Protein AF-A0A1I6SJL8-F1 (afdb_monomer_lite)

Structure (mmCIF, N/CA/C/O backbone):
data_AF-A0A1I6SJL8-F1
#
_entry.id   AF-A0A1I6SJL8-F1
#
loop_
_atom_site.group_PDB
_atom_site.id
_atom_site.type_symbol
_atom_site.label_atom_id
_atom_site.label_alt_id
_atom_site.label_comp_id
_atom_site.label_asym_id
_atom_site.label_entity_id
_atom_site.label_seq_id
_atom_site.pdbx_PDB_ins_code
_atom_site.Cartn_x
_atom_site.Cartn_y
_atom_site.Cartn_z
_atom_site.occupancy
_atom_site.B_iso_or_equiv
_atom_site.auth_seq_id
_atom_site.auth_comp_id
_atom_site.auth_asym_id
_atom_site.auth_atom_id
_atom_site.pdbx_PDB_model_num
ATOM 1 N N . MET A 1 1 ? -5.539 26.774 -15.347 1.00 47.97 1 MET A N 1
ATOM 2 C CA . MET A 1 1 ? -6.415 25.644 -15.750 1.00 47.97 1 MET A CA 1
ATOM 3 C C . MET A 1 1 ? -5.767 24.245 -15.686 1.00 47.97 1 MET A C 1
ATOM 5 O O . MET A 1 1 ? -6.489 23.272 -15.828 1.00 47.97 1 MET A O 1
ATOM 9 N N . ALA A 1 2 ? -4.463 24.081 -15.400 1.00 52.22 2 ALA A N 1
ATOM 10 C CA . ALA A 1 2 ? -3.807 22.756 -15.365 1.00 52.22 2 ALA A CA 1
ATOM 11 C C . ALA A 1 2 ? -3.914 21.979 -14.023 1.00 52.22 2 ALA A C 1
ATOM 13 O O . ALA A 1 2 ? -3.598 20.790 -13.953 1.00 52.22 2 ALA A O 1
ATOM 14 N N . THR A 1 3 ? -4.356 22.624 -12.940 1.00 53.84 3 THR A N 1
ATOM 15 C CA . THR A 1 3 ? -4.407 22.050 -11.578 1.00 53.84 3 THR A CA 1
ATOM 16 C C . THR A 1 3 ? -5.602 21.120 -11.336 1.00 53.84 3 THR A C 1
ATOM 18 O O . THR A 1 3 ? -5.505 20.164 -10.561 1.00 53.84 3 THR A O 1
ATOM 21 N N . THR A 1 4 ? -6.720 21.335 -12.028 1.00 57.97 4 THR A N 1
ATOM 22 C CA . THR A 1 4 ? -7.939 20.511 -11.922 1.00 57.97 4 THR A CA 1
ATOM 23 C C . THR A 1 4 ? -7.806 19.160 -12.634 1.00 57.97 4 THR A C 1
ATOM 25 O O . THR A 1 4 ? -8.297 18.146 -12.142 1.00 57.97 4 THR A O 1
ATOM 28 N N . ALA A 1 5 ? -7.063 19.097 -13.742 1.00 60.38 5 ALA A N 1
ATOM 29 C CA . ALA A 1 5 ? -6.821 17.843 -14.460 1.00 60.38 5 ALA A CA 1
ATOM 30 C C . ALA A 1 5 ? -5.942 16.866 -13.650 1.00 60.38 5 ALA A C 1
ATOM 32 O O . ALA A 1 5 ? -6.284 15.691 -13.495 1.00 60.38 5 ALA A O 1
ATOM 33 N N . ARG A 1 6 ? -4.847 17.357 -13.042 1.00 59.97 6 ARG A N 1
ATOM 34 C CA . ARG A 1 6 ? -3.940 16.535 -12.210 1.00 59.97 6 ARG A CA 1
ATOM 35 C C . ARG A 1 6 ? -4.619 15.982 -10.956 1.00 59.97 6 ARG A C 1
ATOM 37 O O . ARG A 1 6 ? -4.366 14.844 -10.559 1.00 59.97 6 ARG A O 1
ATOM 44 N N . THR A 1 7 ? -5.516 16.757 -10.349 1.00 71.38 7 THR A N 1
ATOM 45 C CA . THR A 1 7 ? -6.278 16.315 -9.172 1.00 71.38 7 THR A CA 1
ATOM 46 C C . THR A 1 7 ? -7.288 15.216 -9.512 1.00 71.38 7 THR A C 1
ATOM 48 O O . THR A 1 7 ? -7.499 14.318 -8.692 1.00 71.38 7 THR A O 1
ATOM 51 N N . GLY A 1 8 ? -7.851 15.220 -10.725 1.00 80.88 8 GLY A N 1
ATOM 52 C CA . GLY A 1 8 ? -8.711 14.144 -11.225 1.00 80.88 8 GLY A CA 1
ATOM 53 C C . GLY A 1 8 ? -7.974 12.811 -11.379 1.00 80.88 8 GLY A C 1
ATOM 54 O O . GLY A 1 8 ? -8.445 11.787 -10.877 1.00 80.88 8 GLY A O 1
ATOM 55 N N . VAL A 1 9 ? -6.788 12.831 -11.999 1.00 80.94 9 VAL A N 1
ATOM 56 C CA . VAL A 1 9 ? -5.962 11.626 -12.205 1.00 80.94 9 VAL A CA 1
ATOM 57 C C . VAL A 1 9 ? -5.542 11.016 -10.869 1.00 80.94 9 VAL A C 1
ATOM 59 O O . VAL A 1 9 ? -5.786 9.833 -10.636 1.00 80.94 9 VAL A O 1
ATOM 62 N N . TYR A 1 10 ? -5.014 11.828 -9.946 1.00 83.00 10 TYR A N 1
ATOM 63 C CA . TYR A 1 10 ? -4.637 11.357 -8.610 1.00 83.00 10 TYR A CA 1
ATOM 64 C C . TYR A 1 10 ? -5.811 10.701 -7.870 1.00 83.00 10 TYR A C 1
ATOM 66 O O . TYR A 1 10 ? -5.666 9.617 -7.304 1.00 83.00 10 TYR A O 1
ATOM 74 N N . ARG A 1 11 ? -6.999 11.323 -7.890 1.00 87.19 11 ARG A N 1
ATOM 75 C CA . ARG A 1 11 ? -8.189 10.766 -7.227 1.00 87.19 11 ARG A CA 1
ATOM 76 C C . ARG A 1 11 ? -8.623 9.438 -7.843 1.00 87.19 11 ARG A C 1
ATOM 78 O O . ARG A 1 11 ? -9.050 8.558 -7.098 1.00 87.19 11 ARG A O 1
ATOM 85 N N . ARG A 1 12 ? -8.516 9.286 -9.165 1.00 87.31 12 ARG A N 1
ATOM 86 C CA . ARG A 1 12 ? -8.871 8.048 -9.870 1.00 87.31 12 ARG A CA 1
ATOM 87 C C . ARG A 1 12 ? -7.902 6.918 -9.527 1.00 87.31 12 ARG A C 1
ATOM 89 O O . ARG A 1 12 ? -8.360 5.864 -9.099 1.00 87.31 12 ARG A O 1
ATOM 96 N N . VAL A 1 13 ? -6.594 7.175 -9.610 1.00 83.88 13 VAL A N 1
ATOM 97 C CA . VAL A 1 13 ? -5.550 6.208 -9.223 1.00 83.88 13 VAL A CA 1
ATOM 98 C C . VAL A 1 13 ? -5.719 5.799 -7.764 1.00 83.88 13 VAL A C 1
ATOM 100 O O . VAL A 1 13 ? -5.752 4.615 -7.452 1.00 83.88 13 VAL A O 1
ATOM 103 N N . ARG A 1 14 ? -5.929 6.772 -6.871 1.00 85.06 14 ARG A N 1
ATOM 104 C CA . ARG A 1 14 ? -6.182 6.505 -5.455 1.00 85.06 14 ARG A CA 1
ATOM 105 C C . ARG A 1 14 ? -7.387 5.585 -5.243 1.00 85.06 14 ARG A C 1
ATOM 107 O O . ARG A 1 14 ? -7.268 4.623 -4.496 1.00 85.06 14 ARG A O 1
ATOM 114 N N . ARG A 1 15 ? -8.535 5.883 -5.865 1.00 86.81 15 ARG A N 1
ATOM 115 C CA . ARG A 1 15 ? -9.753 5.064 -5.723 1.00 86.81 15 ARG A CA 1
ATOM 116 C C . ARG A 1 15 ? -9.544 3.644 -6.235 1.00 86.81 15 ARG A C 1
ATOM 118 O O . ARG A 1 15 ? -10.026 2.713 -5.604 1.00 86.81 15 ARG A O 1
ATOM 125 N N . TRP A 1 16 ? -8.827 3.495 -7.344 1.00 87.12 16 TRP A N 1
ATOM 126 C CA . TRP A 1 16 ? -8.505 2.189 -7.903 1.00 87.12 16 TRP A CA 1
ATOM 127 C C . TRP A 1 16 ? -7.610 1.372 -6.960 1.00 87.12 16 TRP A C 1
ATOM 129 O O . TRP A 1 16 ? -7.975 0.253 -6.625 1.00 87.12 16 TRP A O 1
ATOM 139 N N . VAL A 1 17 ? -6.520 1.958 -6.444 1.00 83.88 17 VAL A N 1
ATOM 140 C CA . VAL A 1 17 ? -5.625 1.293 -5.474 1.00 83.88 17 VAL A CA 1
ATOM 141 C C . VAL A 1 17 ? -6.376 0.907 -4.199 1.00 83.88 17 VAL A C 1
ATOM 143 O O . VAL A 1 17 ? -6.221 -0.203 -3.705 1.00 83.88 17 VAL A O 1
ATOM 146 N N . ASP A 1 18 ? -7.216 1.801 -3.674 1.00 83.81 18 ASP A N 1
ATOM 147 C CA . ASP A 1 18 ? -8.018 1.512 -2.481 1.00 83.81 18 ASP A CA 1
ATOM 148 C C . ASP A 1 18 ? -9.003 0.359 -2.713 1.00 83.81 18 ASP A C 1
ATOM 150 O O . ASP A 1 18 ? -9.194 -0.473 -1.830 1.00 83.81 18 ASP A O 1
ATOM 154 N N . HIS A 1 19 ? -9.633 0.312 -3.890 1.00 84.38 19 HIS A N 1
ATOM 155 C CA . HIS A 1 19 ? -10.558 -0.755 -4.255 1.00 84.38 19 HIS A CA 1
ATOM 156 C C . HIS A 1 19 ? -9.834 -2.097 -4.418 1.00 84.38 19 HIS A C 1
ATOM 158 O O . HIS A 1 19 ? -10.285 -3.096 -3.858 1.00 84.38 19 HIS A O 1
ATOM 164 N N . ASP A 1 20 ? -8.697 -2.096 -5.117 1.00 84.75 20 ASP A N 1
ATOM 165 C CA . ASP A 1 20 ? -7.842 -3.265 -5.335 1.00 84.75 20 ASP A CA 1
ATOM 166 C C . ASP A 1 20 ? -7.360 -3.863 -4.005 1.00 84.75 20 ASP A C 1
ATOM 168 O O . ASP A 1 20 ? -7.597 -5.039 -3.741 1.00 84.75 20 ASP A O 1
ATOM 172 N N . LEU A 1 21 ? -6.812 -3.024 -3.117 1.00 81.00 21 LEU A N 1
ATOM 173 C CA . LEU A 1 21 ? -6.360 -3.411 -1.775 1.00 81.00 21 LEU A CA 1
ATOM 174 C C . LEU A 1 21 ? -7.480 -3.952 -0.877 1.00 81.00 21 LEU A C 1
ATOM 176 O O . LEU A 1 21 ? -7.209 -4.760 0.006 1.00 81.00 21 LEU A O 1
ATOM 180 N N . ALA A 1 22 ? -8.713 -3.471 -1.046 1.00 79.12 22 ALA A N 1
ATOM 181 C CA . ALA A 1 22 ? -9.832 -3.860 -0.193 1.00 79.12 22 ALA A CA 1
ATOM 182 C C . ALA A 1 22 ? -10.522 -5.160 -0.639 1.00 79.12 22 ALA A C 1
ATOM 184 O O . ALA A 1 22 ? -11.089 -5.846 0.206 1.00 79.12 22 ALA A O 1
ATOM 185 N N . HIS A 1 23 ? -10.502 -5.482 -1.938 1.00 80.50 23 HIS A N 1
ATOM 186 C CA . HIS A 1 23 ? -11.277 -6.601 -2.497 1.00 80.50 23 HIS A CA 1
ATOM 187 C C . HIS A 1 23 ? -10.418 -7.789 -2.933 1.00 80.50 23 HIS A C 1
ATOM 189 O O . HIS A 1 23 ? -10.930 -8.904 -3.004 1.00 80.50 23 HIS A O 1
ATOM 195 N N . HIS A 1 24 ? -9.129 -7.586 -3.217 1.00 79.69 24 HIS A N 1
ATOM 196 C CA . HIS A 1 24 ? -8.271 -8.652 -3.722 1.00 79.69 24 HIS A CA 1
ATOM 197 C C . HIS A 1 24 ? -7.346 -9.177 -2.632 1.00 79.69 24 HIS A C 1
ATOM 199 O O . HIS A 1 24 ? -6.611 -8.432 -1.988 1.00 79.69 24 HIS A O 1
ATOM 205 N N . TRP A 1 25 ? -7.320 -10.503 -2.491 1.00 69.06 25 TRP A N 1
ATOM 206 C CA . TRP A 1 25 ? -6.367 -11.201 -1.625 1.00 69.06 25 TRP A CA 1
ATOM 207 C C . TRP A 1 25 ? -4.914 -11.031 -2.107 1.00 69.06 25 TRP A C 1
ATOM 209 O O . TRP A 1 25 ? -3.977 -11.087 -1.315 1.00 69.06 25 TRP A O 1
ATOM 219 N N . ARG A 1 26 ? -4.727 -10.798 -3.415 1.00 75.62 26 ARG A N 1
ATOM 220 C CA . ARG A 1 26 ? -3.442 -10.491 -4.061 1.00 75.62 26 ARG A CA 1
ATOM 221 C C . ARG A 1 26 ? -3.566 -9.192 -4.868 1.00 75.62 26 ARG A C 1
ATOM 223 O O . ARG A 1 26 ? -3.859 -9.256 -6.060 1.00 75.62 26 ARG A O 1
ATOM 230 N N . PRO A 1 27 ? -3.389 -8.023 -4.235 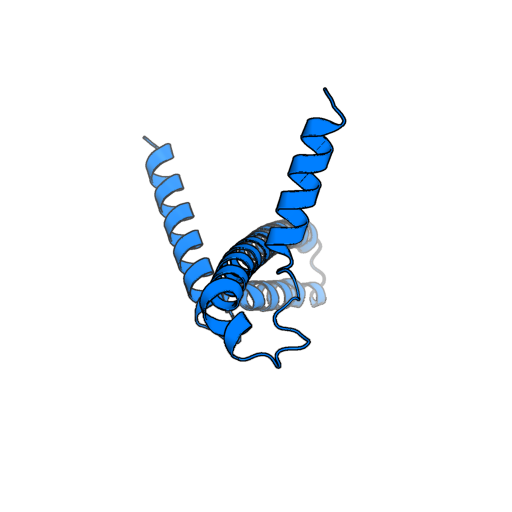1.00 79.88 27 PRO A N 1
ATOM 231 C CA . PRO A 1 27 ? -3.621 -6.739 -4.887 1.00 79.88 27 PRO A CA 1
ATOM 232 C C . PRO A 1 27 ? -2.578 -6.464 -5.977 1.00 79.88 27 PRO A C 1
ATOM 234 O O . PRO A 1 27 ? -1.368 -6.447 -5.723 1.00 79.88 27 PRO A O 1
ATOM 237 N N . ILE A 1 28 ? -3.046 -6.213 -7.201 1.00 80.56 28 ILE A N 1
ATOM 238 C CA . ILE A 1 28 ? -2.194 -5.909 -8.363 1.00 80.56 28 ILE A CA 1
ATOM 239 C C . ILE A 1 28 ? -1.388 -4.629 -8.117 1.00 80.56 28 ILE A C 1
ATOM 241 O O . ILE A 1 28 ? -0.248 -4.512 -8.560 1.00 80.56 28 ILE A O 1
ATOM 245 N N . SER A 1 29 ? -1.937 -3.685 -7.356 1.00 79.19 29 SER A N 1
ATOM 246 C CA . SER A 1 29 ? -1.269 -2.443 -6.957 1.00 79.19 29 SER A CA 1
ATOM 247 C C . SER A 1 29 ? 0.040 -2.663 -6.182 1.00 79.19 29 SER A C 1
ATOM 249 O O . SER A 1 29 ? 0.915 -1.794 -6.227 1.00 79.19 29 SER A O 1
ATOM 251 N N . LEU A 1 30 ? 0.192 -3.820 -5.526 1.00 77.38 30 LEU A N 1
ATOM 252 C CA . LEU A 1 30 ? 1.394 -4.229 -4.799 1.00 77.38 30 LEU A CA 1
ATOM 253 C C . LEU A 1 30 ? 2.351 -5.049 -5.685 1.00 77.38 30 LEU A C 1
ATOM 255 O O . LEU A 1 30 ? 3.552 -4.793 -5.701 1.00 77.38 30 LEU A O 1
ATOM 259 N N . PHE A 1 31 ? 1.825 -6.018 -6.442 1.00 77.56 31 PHE A N 1
ATOM 260 C CA . PHE A 1 31 ? 2.642 -6.981 -7.199 1.00 77.56 31 PHE A CA 1
ATOM 261 C C . PHE A 1 31 ? 2.996 -6.531 -8.624 1.00 77.56 31 PHE A C 1
ATOM 263 O O . PHE A 1 31 ? 4.057 -6.880 -9.135 1.00 77.56 31 PHE A O 1
ATOM 270 N N . GLY A 1 32 ? 2.150 -5.730 -9.269 1.00 79.94 32 GLY A N 1
ATOM 271 C CA . GLY A 1 32 ? 2.372 -5.215 -10.624 1.00 79.94 32 GLY A CA 1
ATOM 272 C C . GLY A 1 32 ? 3.672 -4.410 -10.777 1.00 79.94 32 GLY A C 1
ATOM 273 O O . GLY A 1 32 ? 4.447 -4.695 -11.691 1.00 79.94 32 GLY A O 1
ATOM 274 N N . PRO A 1 33 ? 3.981 -3.465 -9.869 1.00 80.19 33 PRO A N 1
ATOM 275 C CA . PRO A 1 33 ? 5.260 -2.758 -9.879 1.00 80.19 33 PRO A CA 1
ATOM 276 C C . PRO A 1 33 ? 6.458 -3.701 -9.734 1.00 80.19 33 PRO A C 1
ATOM 278 O O . PRO A 1 33 ? 7.512 -3.435 -10.299 1.00 80.19 33 PRO A O 1
ATOM 281 N N . LEU A 1 34 ? 6.306 -4.793 -8.976 1.00 79.69 34 LEU A N 1
ATOM 282 C CA . LEU A 1 34 ? 7.352 -5.791 -8.723 1.00 79.69 34 LEU A CA 1
ATOM 283 C C . LEU A 1 34 ? 7.700 -6.550 -10.009 1.00 79.69 34 LEU A C 1
ATOM 285 O O . LEU A 1 34 ? 8.873 -6.711 -10.336 1.00 79.69 34 LEU A O 1
ATOM 289 N N . VAL A 1 35 ? 6.676 -6.934 -10.775 1.00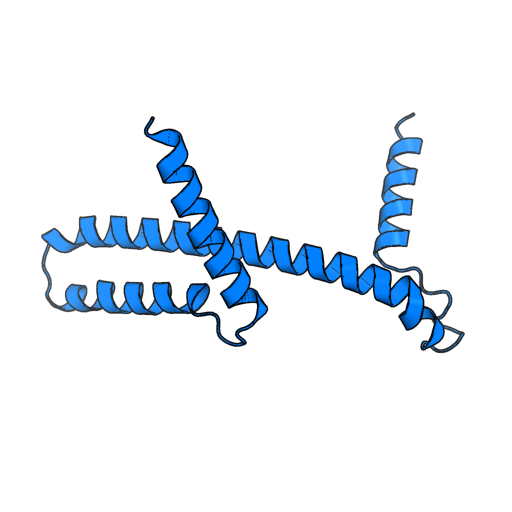 81.88 35 VAL A N 1
ATOM 290 C CA . VAL A 1 35 ? 6.838 -7.544 -12.103 1.00 81.88 35 VAL A CA 1
ATOM 291 C C . VAL A 1 35 ? 7.490 -6.563 -13.077 1.00 81.88 35 VAL A C 1
ATOM 293 O O . VAL A 1 35 ? 8.415 -6.937 -13.792 1.00 81.88 35 VAL A O 1
ATOM 296 N N . LEU A 1 36 ? 7.063 -5.296 -13.078 1.00 80.06 36 LEU A N 1
ATOM 297 C CA . LEU A 1 36 ? 7.668 -4.262 -13.922 1.00 80.06 36 LEU A CA 1
ATOM 298 C C . LEU A 1 36 ? 9.134 -4.004 -13.567 1.00 80.06 36 LEU A C 1
ATOM 300 O O . LEU A 1 36 ? 9.955 -3.876 -14.469 1.00 80.06 36 LEU A O 1
ATOM 304 N N . ALA A 1 37 ? 9.479 -3.970 -12.279 1.00 77.19 37 ALA A N 1
ATOM 305 C CA . ALA A 1 37 ? 10.861 -3.841 -11.833 1.00 77.19 37 ALA A CA 1
ATOM 306 C C . ALA A 1 37 ? 11.704 -5.049 -12.271 1.00 77.19 37 ALA A C 1
ATOM 308 O O . ALA A 1 37 ? 12.799 -4.868 -12.794 1.00 77.19 37 ALA A O 1
ATOM 309 N N . ALA A 1 38 ? 11.177 -6.271 -12.138 1.00 79.75 38 ALA A N 1
ATOM 310 C CA . ALA A 1 38 ? 11.857 -7.482 -12.594 1.00 79.75 38 ALA A CA 1
ATOM 311 C C . ALA A 1 38 ? 12.095 -7.479 -14.116 1.00 79.75 38 ALA A C 1
ATOM 313 O O . ALA A 1 38 ? 13.200 -7.777 -14.569 1.00 79.75 38 ALA A O 1
ATOM 314 N N . LEU A 1 39 ? 11.093 -7.072 -14.905 1.00 80.50 39 LEU A N 1
ATOM 315 C CA . LEU A 1 39 ? 11.222 -6.912 -16.356 1.00 80.50 39 LEU A CA 1
ATOM 316 C C . LEU A 1 39 ? 12.218 -5.810 -16.725 1.00 80.50 39 LEU A C 1
ATOM 318 O O . LEU A 1 39 ? 13.025 -6.002 -17.628 1.00 80.50 39 LEU A O 1
ATOM 322 N N . ALA A 1 40 ? 12.214 -4.688 -16.004 1.00 75.69 40 ALA A N 1
ATOM 323 C CA . ALA A 1 40 ? 13.162 -3.597 -16.208 1.00 75.69 40 ALA A CA 1
ATOM 324 C C . ALA A 1 40 ? 14.599 -3.969 -15.811 1.00 75.69 40 ALA A C 1
ATOM 326 O O . ALA A 1 40 ? 15.533 -3.321 -16.263 1.00 75.69 40 ALA A O 1
ATOM 327 N N . MET A 1 41 ? 14.805 -5.009 -15.001 1.00 73.94 41 MET A N 1
ATOM 328 C CA . MET A 1 41 ? 16.138 -5.536 -14.692 1.00 73.94 41 MET A CA 1
ATOM 329 C C . MET A 1 41 ? 16.623 -6.590 -15.691 1.00 73.94 41 MET A C 1
ATOM 331 O O . MET A 1 41 ? 17.819 -6.863 -15.754 1.00 73.94 41 MET A O 1
ATOM 335 N N . MET A 1 42 ? 15.737 -7.154 -16.511 1.00 72.81 42 MET A N 1
ATOM 336 C CA . MET A 1 42 ? 16.095 -8.151 -17.524 1.00 72.81 42 MET A CA 1
ATOM 337 C C . MET A 1 42 ? 17.161 -7.662 -18.533 1.00 72.81 42 MET A C 1
ATOM 339 O O . MET A 1 42 ? 18.047 -8.456 -18.866 1.00 72.81 42 MET A O 1
ATOM 343 N N . PRO A 1 43 ? 17.170 -6.383 -18.974 1.00 70.69 43 PRO A N 1
ATOM 344 C CA . PRO A 1 43 ? 18.154 -5.889 -19.927 1.00 70.69 43 PRO A CA 1
ATOM 345 C C . PRO A 1 43 ? 19.551 -5.658 -19.344 1.00 70.69 43 PRO A C 1
ATOM 347 O O . PRO A 1 43 ? 20.502 -5.550 -20.112 1.00 70.69 43 PRO A O 1
ATOM 350 N N . LEU A 1 44 ? 19.706 -5.637 -1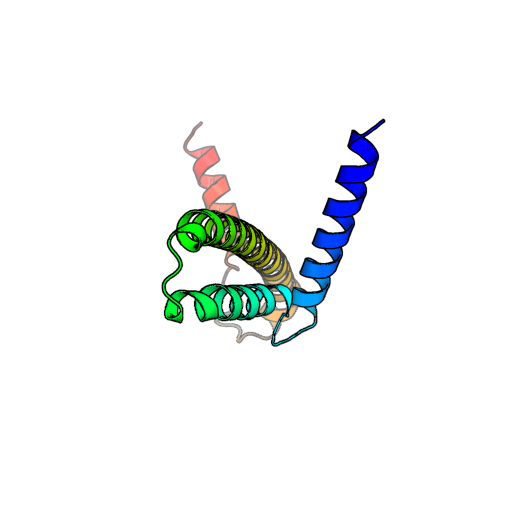8.010 1.00 65.56 44 LEU A N 1
ATOM 351 C CA . LEU A 1 44 ? 21.019 -5.512 -17.352 1.00 65.56 44 LEU A CA 1
ATOM 352 C C . LEU A 1 44 ? 21.988 -6.621 -17.786 1.00 65.56 44 LEU A C 1
ATOM 354 O O . LEU A 1 44 ? 23.200 -6.433 -17.754 1.00 65.56 44 LEU A O 1
ATOM 358 N N . ARG A 1 45 ? 21.456 -7.765 -18.236 1.00 64.06 45 ARG A N 1
ATOM 359 C CA . ARG A 1 45 ? 22.240 -8.880 -18.781 1.00 64.06 45 ARG A CA 1
ATOM 360 C C . ARG A 1 45 ? 22.899 -8.580 -20.130 1.00 64.06 45 ARG A C 1
ATOM 362 O O . ARG A 1 45 ? 23.821 -9.298 -20.495 1.00 64.06 45 ARG A O 1
ATOM 369 N N . PHE A 1 46 ? 22.450 -7.553 -20.854 1.00 68.62 46 PHE A N 1
ATOM 370 C CA . PHE A 1 46 ? 22.969 -7.191 -22.179 1.00 68.62 46 PHE A CA 1
ATOM 371 C C . PHE A 1 46 ? 24.003 -6.050 -22.148 1.00 68.62 46 PHE A C 1
ATOM 373 O O . PHE A 1 46 ? 24.456 -5.627 -23.206 1.00 68.62 46 PHE A O 1
ATOM 380 N N . GLY A 1 47 ? 24.409 -5.580 -20.958 1.00 61.59 47 GLY A N 1
ATOM 381 C CA . GLY A 1 47 ? 25.643 -4.802 -20.775 1.00 61.59 47 GLY A CA 1
ATOM 382 C C . GLY A 1 47 ? 25.694 -3.434 -21.461 1.00 61.59 47 GLY A C 1
ATOM 383 O O . GLY A 1 47 ? 26.753 -3.035 -21.929 1.00 61.59 47 GLY A O 1
ATOM 384 N N . THR A 1 48 ? 24.575 -2.713 -21.561 1.00 67.69 48 THR A N 1
ATOM 385 C CA . THR A 1 48 ? 24.556 -1.368 -22.156 1.00 67.69 48 THR A CA 1
ATOM 386 C C . THR A 1 48 ? 24.713 -0.280 -21.090 1.00 67.69 48 THR A C 1
ATOM 388 O O . THR A 1 48 ? 23.847 -0.092 -20.239 1.00 67.69 48 THR A O 1
ATOM 391 N N . ASP A 1 49 ? 25.794 0.501 -21.158 1.00 69.44 49 ASP A N 1
ATOM 392 C CA . ASP A 1 49 ? 26.096 1.574 -20.189 1.00 69.44 49 ASP A CA 1
ATOM 393 C C . ASP A 1 49 ? 25.038 2.696 -20.158 1.00 69.44 49 ASP A C 1
ATOM 395 O O . ASP A 1 49 ? 24.846 3.375 -19.149 1.00 69.44 49 ASP A O 1
ATOM 399 N N . ALA A 1 50 ? 24.260 2.844 -21.234 1.00 68.81 50 ALA A N 1
ATOM 400 C CA . ALA A 1 50 ? 23.113 3.753 -21.296 1.00 68.81 50 ALA A CA 1
ATOM 401 C C . ALA A 1 50 ? 21.941 3.340 -20.375 1.00 68.81 50 ALA A C 1
ATOM 403 O O . ALA A 1 50 ? 20.998 4.110 -20.182 1.00 68.81 50 ALA A O 1
ATOM 404 N N . PHE A 1 51 ? 21.979 2.135 -19.799 1.00 72.75 51 PHE A N 1
ATOM 405 C CA . PHE A 1 51 ? 20.884 1.570 -19.015 1.00 72.75 51 PHE A CA 1
ATOM 406 C C . PHE A 1 51 ? 20.880 2.018 -17.545 1.00 72.75 51 PHE A C 1
ATOM 408 O O . PHE A 1 51 ? 19.821 2.078 -16.920 1.00 72.75 51 PHE A O 1
ATOM 415 N N . PHE A 1 52 ? 22.032 2.402 -16.989 1.00 74.94 52 PHE A N 1
ATOM 416 C CA . PHE A 1 52 ? 22.160 2.822 -15.587 1.00 74.94 52 PHE A CA 1
ATOM 417 C C . PHE A 1 52 ? 21.266 4.012 -15.173 1.00 74.94 52 PHE A C 1
ATOM 419 O O . PHE A 1 52 ? 20.591 3.902 -14.143 1.00 74.94 52 PHE A O 1
ATOM 426 N N . PRO A 1 53 ? 21.176 5.130 -15.926 1.00 78.81 53 PRO A N 1
ATOM 427 C CA . PRO A 1 53 ? 20.295 6.241 -15.546 1.00 78.81 53 PRO A CA 1
ATOM 428 C C . PRO A 1 53 ? 18.804 5.882 -15.642 1.00 78.81 53 PRO A C 1
ATOM 430 O O . PRO A 1 53 ? 18.001 6.326 -14.813 1.00 78.81 53 PRO A O 1
ATOM 433 N N . VAL A 1 54 ? 18.431 5.042 -16.614 1.00 78.75 54 VAL A N 1
ATOM 434 C CA . VAL A 1 54 ? 17.062 4.522 -16.768 1.00 78.75 54 VAL A CA 1
ATOM 435 C C . VAL A 1 54 ? 16.705 3.633 -15.579 1.00 78.75 54 VAL A C 1
ATOM 437 O O . VAL A 1 54 ? 15.640 3.779 -14.981 1.00 78.75 54 VAL A O 1
ATOM 440 N N . LEU A 1 55 ? 17.629 2.768 -15.163 1.00 78.62 55 LEU A N 1
ATOM 441 C CA . LEU A 1 55 ? 17.447 1.924 -13.991 1.00 78.62 55 LEU A CA 1
ATOM 442 C C . LEU A 1 55 ? 17.251 2.758 -12.716 1.00 78.62 55 LEU A C 1
ATOM 444 O O . LEU A 1 55 ? 16.351 2.474 -11.927 1.00 78.62 55 LEU A O 1
ATOM 448 N N . GLY A 1 56 ? 18.047 3.816 -12.533 1.00 80.81 56 GLY A N 1
ATOM 449 C CA . GLY A 1 56 ? 17.929 4.716 -11.384 1.00 80.81 56 GLY A CA 1
ATOM 450 C C . GLY A 1 56 ? 16.570 5.420 -11.312 1.00 80.81 56 GLY A C 1
ATOM 451 O O . GLY A 1 56 ? 15.964 5.507 -10.239 1.00 80.81 56 GLY A O 1
ATOM 452 N N . THR A 1 57 ? 16.040 5.868 -12.453 1.00 82.94 57 THR A N 1
ATOM 453 C CA . THR A 1 57 ? 14.706 6.491 -12.518 1.00 82.94 57 THR A CA 1
ATOM 454 C C . THR A 1 57 ? 13.590 5.484 -12.254 1.00 82.94 57 THR A C 1
ATOM 456 O O . THR A 1 57 ? 12.694 5.769 -11.456 1.00 82.94 57 THR A O 1
ATOM 459 N N . VAL A 1 58 ? 13.664 4.289 -12.846 1.00 82.62 58 VAL A N 1
ATOM 460 C CA . VAL A 1 58 ? 12.702 3.200 -12.606 1.00 82.62 58 VAL A CA 1
ATOM 461 C C . VAL A 1 58 ? 12.697 2.793 -11.134 1.00 82.62 58 VAL A C 1
ATOM 463 O O . VAL A 1 58 ? 11.627 2.696 -10.534 1.00 82.62 58 VAL A O 1
ATOM 466 N N . LEU A 1 59 ? 13.873 2.621 -10.525 1.00 84.25 59 LEU A N 1
ATOM 467 C CA . LEU A 1 59 ? 14.003 2.251 -9.117 1.00 84.25 59 LEU A CA 1
ATOM 468 C C . LEU A 1 59 ? 13.427 3.333 -8.198 1.00 84.25 59 LEU A C 1
ATOM 470 O O . LEU A 1 59 ? 12.697 3.026 -7.259 1.00 84.25 59 LEU A O 1
ATOM 474 N N . THR A 1 60 ? 13.691 4.605 -8.497 1.00 87.06 60 THR A N 1
ATOM 475 C CA . THR A 1 60 ? 13.152 5.729 -7.718 1.00 87.06 60 THR A CA 1
ATOM 476 C C . THR A 1 60 ? 11.625 5.774 -7.790 1.00 87.06 60 THR A C 1
ATOM 478 O O . THR A 1 60 ? 10.958 5.895 -6.760 1.00 87.06 60 THR A O 1
ATOM 481 N N . LEU A 1 61 ? 11.053 5.622 -8.990 1.00 85.94 61 LEU A N 1
ATOM 482 C CA . LEU A 1 61 ? 9.602 5.564 -9.183 1.00 85.94 61 LEU A CA 1
ATOM 483 C C . LEU A 1 61 ? 8.985 4.348 -8.485 1.00 85.94 61 LEU A C 1
ATOM 485 O O . LEU A 1 61 ? 7.934 4.469 -7.855 1.00 85.94 61 LEU A O 1
ATOM 489 N N . PHE A 1 62 ? 9.657 3.199 -8.542 1.00 85.38 62 PHE A N 1
ATOM 490 C CA . PHE A 1 62 ? 9.239 1.983 -7.856 1.00 85.38 62 PHE A CA 1
ATOM 491 C C . PHE A 1 62 ? 9.221 2.171 -6.333 1.00 85.38 62 PHE A C 1
ATOM 493 O O . PHE A 1 62 ? 8.221 1.854 -5.686 1.00 85.38 62 PHE A O 1
ATOM 500 N N . CYS A 1 63 ? 10.277 2.744 -5.751 1.00 87.81 63 CYS A N 1
ATOM 501 C CA . CYS A 1 63 ? 10.339 3.052 -4.322 1.00 87.81 63 CYS A CA 1
ATOM 502 C C . CYS A 1 63 ? 9.243 4.043 -3.908 1.00 87.81 63 CYS A C 1
ATOM 504 O O . CYS A 1 63 ? 8.544 3.810 -2.920 1.00 87.81 63 CYS A O 1
ATOM 506 N N . ALA A 1 64 ? 9.037 5.110 -4.686 1.00 89.38 64 ALA A N 1
ATOM 507 C CA . ALA A 1 64 ? 7.987 6.093 -4.428 1.00 89.38 64 ALA A CA 1
ATOM 508 C C . ALA A 1 64 ? 6.582 5.466 -4.481 1.00 89.38 64 ALA A C 1
ATOM 510 O O . ALA A 1 64 ? 5.739 5.748 -3.625 1.00 89.38 64 ALA A O 1
ATOM 511 N N . TRP A 1 65 ? 6.336 4.576 -5.446 1.00 87.31 65 TRP A N 1
ATOM 512 C CA . TRP A 1 65 ? 5.070 3.857 -5.561 1.00 87.31 65 TRP A CA 1
ATOM 513 C C . TRP A 1 65 ? 4.833 2.911 -4.380 1.00 87.31 65 TRP A C 1
ATOM 515 O O . TRP A 1 65 ? 3.763 2.945 -3.771 1.00 87.31 65 TRP A O 1
ATOM 525 N N . ASN A 1 66 ? 5.833 2.114 -3.998 1.00 85.12 66 ASN A N 1
ATOM 526 C CA . ASN A 1 66 ? 5.723 1.213 -2.850 1.00 85.12 66 ASN A CA 1
ATOM 527 C C . ASN A 1 66 ? 5.489 1.980 -1.547 1.00 85.12 66 ASN A C 1
ATOM 529 O O . ASN A 1 66 ? 4.622 1.599 -0.764 1.00 85.12 66 ASN A O 1
ATOM 533 N N . ALA A 1 67 ? 6.190 3.097 -1.339 1.00 88.38 67 ALA A N 1
ATOM 534 C CA . ALA A 1 67 ? 5.957 3.969 -0.192 1.00 88.38 67 ALA A CA 1
ATOM 535 C C . ALA A 1 67 ? 4.513 4.502 -0.169 1.00 88.38 67 ALA A C 1
ATOM 537 O O . ALA A 1 67 ? 3.861 4.492 0.879 1.00 88.38 67 ALA A O 1
ATOM 538 N N . PHE A 1 68 ? 3.981 4.910 -1.327 1.00 87.69 68 PHE A N 1
ATOM 539 C CA . PHE A 1 68 ? 2.589 5.334 -1.454 1.00 87.69 68 PHE A CA 1
ATOM 540 C C . PHE A 1 68 ? 1.612 4.206 -1.092 1.00 87.69 68 PHE A C 1
ATOM 542 O O . PHE A 1 68 ? 0.722 4.420 -0.266 1.00 87.69 68 PHE A O 1
ATOM 549 N N . VAL A 1 69 ? 1.784 3.006 -1.653 1.00 85.19 69 VAL A N 1
ATOM 550 C CA . VAL A 1 69 ? 0.908 1.853 -1.385 1.00 85.19 69 VAL A CA 1
ATOM 551 C C . VAL A 1 69 ? 0.990 1.420 0.082 1.00 85.19 69 VAL A C 1
ATOM 553 O O . VAL A 1 69 ? -0.049 1.283 0.726 1.00 85.19 69 VAL A O 1
ATOM 556 N N . LEU A 1 70 ? 2.191 1.298 0.657 1.00 86.06 70 LEU A N 1
ATOM 557 C CA . LEU A 1 70 ? 2.390 0.961 2.075 1.00 86.06 70 LEU A CA 1
ATOM 558 C C . LEU A 1 70 ? 1.701 1.966 3.001 1.00 86.06 70 LEU A C 1
ATOM 560 O O . LEU A 1 70 ? 1.015 1.580 3.951 1.00 86.06 70 LEU A O 1
ATOM 564 N N . TRP A 1 71 ? 1.814 3.260 2.698 1.00 88.19 71 TRP A N 1
ATOM 565 C CA . TRP A 1 71 ? 1.104 4.296 3.439 1.00 88.19 71 TRP A CA 1
ATOM 566 C C . TRP A 1 71 ? -0.422 4.124 3.366 1.00 88.19 71 TRP A C 1
ATOM 568 O O . TRP A 1 71 ? -1.119 4.303 4.372 1.00 88.19 71 TRP A O 1
ATOM 578 N N . ARG A 1 72 ? -0.965 3.751 2.197 1.00 85.25 72 ARG A N 1
ATOM 579 C CA . ARG A 1 72 ? -2.401 3.457 2.037 1.00 85.25 72 ARG A CA 1
ATOM 580 C C . ARG A 1 72 ? -2.816 2.241 2.854 1.00 85.25 72 ARG A C 1
ATOM 582 O O . ARG A 1 72 ? -3.792 2.343 3.594 1.00 85.25 72 ARG A O 1
ATOM 589 N N . VAL A 1 73 ? -2.064 1.147 2.774 1.00 84.44 73 VAL A N 1
ATOM 590 C CA . VAL A 1 73 ? -2.310 -0.077 3.549 1.00 84.44 73 VAL A CA 1
ATOM 591 C C . VAL A 1 73 ? -2.341 0.240 5.041 1.00 84.44 73 VAL A C 1
ATOM 593 O O . VAL A 1 73 ? -3.330 -0.053 5.710 1.00 84.44 73 VAL A O 1
ATOM 596 N N . ALA A 1 74 ? -1.340 0.959 5.554 1.00 85.38 74 ALA A N 1
ATOM 597 C CA . ALA A 1 74 ? -1.300 1.372 6.955 1.00 85.38 74 ALA A CA 1
ATOM 598 C C . ALA A 1 74 ? -2.519 2.229 7.353 1.00 85.38 74 ALA A C 1
ATOM 600 O O . ALA A 1 74 ? -3.062 2.085 8.450 1.00 85.38 74 ALA A O 1
ATOM 601 N N . ARG A 1 75 ? -2.986 3.116 6.465 1.00 85.88 75 ARG A N 1
ATOM 602 C CA . ARG A 1 75 ? -4.196 3.925 6.690 1.00 85.88 75 ARG A CA 1
ATOM 603 C C . ARG A 1 75 ? -5.474 3.086 6.701 1.00 85.88 75 ARG A C 1
ATOM 605 O O . ARG A 1 75 ? -6.334 3.360 7.535 1.00 85.88 75 ARG A O 1
ATOM 612 N N . ILE A 1 76 ? -5.600 2.101 5.812 1.00 83.56 76 ILE A N 1
ATOM 613 C CA . ILE A 1 76 ? -6.753 1.191 5.751 1.00 83.56 76 ILE A CA 1
ATOM 614 C C . ILE A 1 76 ? -6.780 0.304 6.996 1.00 83.56 76 ILE A C 1
ATOM 616 O O . ILE A 1 76 ? -7.801 0.266 7.675 1.00 83.56 76 ILE A O 1
ATOM 620 N N . ILE A 1 77 ? -5.649 -0.307 7.365 1.00 82.31 77 ILE A N 1
ATOM 621 C CA . ILE A 1 77 ? -5.526 -1.132 8.576 1.00 82.31 77 ILE A CA 1
ATOM 622 C C . ILE A 1 77 ? -5.934 -0.334 9.815 1.00 82.31 77 ILE A C 1
ATOM 624 O O . ILE A 1 77 ? -6.743 -0.808 10.603 1.00 82.31 77 ILE A O 1
ATOM 628 N N . ARG A 1 78 ? -5.459 0.911 9.961 1.00 83.00 78 ARG A N 1
ATOM 629 C CA . ARG A 1 78 ? -5.878 1.787 11.071 1.00 83.00 78 ARG A CA 1
ATOM 630 C C . ARG A 1 78 ? -7.377 2.092 11.063 1.00 83.00 78 ARG A C 1
ATOM 632 O O . ARG A 1 78 ? -7.972 2.249 12.122 1.00 83.00 78 ARG A O 1
ATOM 639 N N . ALA A 1 79 ? -7.995 2.234 9.893 1.00 81.62 79 ALA A N 1
ATOM 640 C CA . ALA A 1 79 ? -9.434 2.474 9.808 1.00 81.62 79 ALA A CA 1
ATOM 641 C C . ALA A 1 79 ? -10.236 1.222 10.195 1.00 81.62 79 ALA A C 1
ATOM 643 O O . ALA A 1 79 ? -11.224 1.327 10.923 1.00 81.62 79 ALA A O 1
ATOM 644 N N . VAL A 1 80 ? -9.783 0.048 9.749 1.00 80.06 80 VAL A N 1
ATOM 645 C CA . VAL A 1 80 ? -10.382 -1.246 10.089 1.00 80.06 80 VAL A CA 1
ATOM 646 C C . VAL A 1 80 ? -10.200 -1.557 11.573 1.00 80.06 80 VAL A C 1
ATOM 648 O O . VAL A 1 80 ? -11.169 -1.961 12.201 1.00 80.06 80 VAL A O 1
ATOM 651 N N . SER A 1 81 ? -9.032 -1.285 12.166 1.00 75.31 81 SER A N 1
ATOM 652 C CA . SER A 1 81 ? -8.793 -1.520 13.596 1.00 75.31 81 SER A CA 1
ATOM 653 C C . SER A 1 81 ? -9.743 -0.696 14.467 1.00 75.31 81 SER A C 1
ATOM 655 O O . SER A 1 81 ? -10.384 -1.236 15.357 1.00 75.31 81 SER A O 1
ATOM 657 N N . ILE A 1 82 ? -9.944 0.588 14.141 1.00 78.12 82 ILE A N 1
ATOM 658 C CA . ILE A 1 82 ? -10.897 1.450 14.859 1.00 78.12 82 ILE A CA 1
ATOM 659 C C . ILE A 1 82 ? -12.333 0.924 14.732 1.00 78.12 82 ILE A C 1
ATOM 661 O O . ILE A 1 82 ? -13.121 1.049 15.672 1.00 78.12 82 ILE A O 1
ATOM 665 N N . LYS A 1 83 ? -12.708 0.388 13.564 1.00 79.06 83 LYS A N 1
ATOM 666 C CA . LYS A 1 83 ? -14.039 -0.192 13.359 1.00 79.06 83 LYS A CA 1
ATOM 667 C C . LYS A 1 83 ? -14.195 -1.491 14.155 1.00 79.06 83 LYS A C 1
ATOM 669 O O . LYS A 1 83 ? -15.194 -1.625 14.852 1.00 79.06 83 LYS A O 1
ATOM 674 N N . GLY A 1 84 ? -13.198 -2.373 14.101 1.00 73.25 84 GLY A N 1
ATOM 675 C CA . GLY A 1 84 ? -13.156 -3.623 14.857 1.00 73.25 84 GLY A CA 1
ATOM 676 C C . GLY A 1 84 ? -13.248 -3.387 16.361 1.00 73.25 84 GLY A C 1
ATOM 677 O O . GLY A 1 84 ? -14.071 -4.012 17.015 1.00 73.25 84 GLY A O 1
ATOM 678 N N . ASP A 1 85 ? -12.523 -2.401 16.892 1.00 72.25 85 ASP A N 1
ATOM 679 C CA . ASP A 1 85 ? -12.594 -2.043 18.314 1.00 72.25 85 ASP A CA 1
ATOM 680 C C . ASP A 1 85 ? -14.000 -1.563 18.723 1.00 72.25 85 ASP A C 1
ATOM 682 O O . ASP A 1 85 ? -14.496 -1.909 19.792 1.00 72.25 85 ASP A O 1
ATOM 686 N N . ARG A 1 86 ? -14.692 -0.800 17.861 1.00 74.31 86 ARG A N 1
ATOM 687 C CA . ARG A 1 86 ? -16.082 -0.369 18.119 1.00 74.31 86 ARG A CA 1
ATOM 688 C C . ARG A 1 86 ? -17.078 -1.523 18.065 1.00 74.31 86 ARG A C 1
ATOM 690 O O . ARG A 1 86 ? -18.085 -1.494 18.768 1.00 74.31 86 ARG A O 1
ATOM 697 N N . GLU A 1 87 ? -16.846 -2.481 17.179 1.00 79.19 87 GLU A N 1
ATOM 698 C CA . GLU A 1 87 ? -17.690 -3.662 17.014 1.00 79.19 87 GLU A CA 1
ATOM 699 C C . GLU A 1 87 ? -17.470 -4.651 18.168 1.00 79.19 87 GLU A C 1
ATOM 701 O O . GLU A 1 87 ? -18.432 -5.195 18.711 1.00 79.19 87 GLU A O 1
ATOM 706 N N . PHE A 1 88 ? -16.229 -4.761 18.645 1.00 72.69 88 PHE A N 1
ATOM 707 C CA . PHE A 1 88 ? -15.868 -5.465 19.870 1.00 72.69 88 PHE A CA 1
ATOM 708 C C . PHE A 1 88 ? -16.531 -4.843 21.106 1.00 72.69 88 PHE A C 1
ATOM 710 O O . PHE A 1 88 ? -17.147 -5.563 21.888 1.00 72.69 88 PHE A O 1
ATOM 717 N N . ASP A 1 89 ? -16.500 -3.512 21.244 1.00 73.69 89 ASP A N 1
ATOM 718 C CA . ASP A 1 89 ? -17.171 -2.802 22.345 1.00 73.69 89 ASP A CA 1
ATOM 719 C C . ASP A 1 89 ? -18.698 -3.019 22.351 1.00 73.69 89 ASP A C 1
ATOM 721 O O . ASP A 1 89 ? -19.312 -3.019 23.417 1.00 73.69 89 ASP A O 1
ATOM 725 N N . ARG A 1 90 ? -19.325 -3.177 21.173 1.00 73.12 90 ARG A N 1
ATOM 726 C CA . ARG A 1 90 ? -20.788 -3.317 21.032 1.00 73.12 90 ARG A CA 1
ATOM 727 C C . ARG A 1 90 ? -21.301 -4.746 21.134 1.00 73.12 90 ARG A C 1
ATOM 729 O O . ARG A 1 90 ? -22.379 -4.944 21.675 1.00 73.12 90 ARG A O 1
ATOM 736 N N . TYR A 1 91 ? -20.584 -5.704 20.561 1.00 74.50 91 TYR A N 1
ATOM 737 C CA . TYR A 1 91 ? -21.047 -7.087 20.441 1.00 74.50 91 TYR A CA 1
ATOM 738 C C . TYR A 1 91 ? -20.046 -8.066 21.043 1.00 74.50 91 TYR A C 1
ATOM 740 O O . TYR A 1 91 ? -20.439 -8.953 21.795 1.00 74.50 91 TYR A O 1
ATOM 748 N N . GLY A 1 92 ? -18.753 -7.867 20.764 1.00 68.56 92 GLY A N 1
ATOM 749 C CA . GLY A 1 92 ? -17.686 -8.761 21.217 1.00 68.56 92 GLY A CA 1
ATOM 750 C C . GLY A 1 92 ? -17.680 -8.948 22.731 1.00 68.56 92 GLY A C 1
ATOM 751 O O . GLY A 1 92 ? -17.682 -10.078 23.200 1.00 68.56 92 GLY A O 1
ATOM 752 N N . LYS A 1 93 ? -17.792 -7.859 23.496 1.00 70.25 93 LYS A N 1
ATOM 753 C CA . LYS A 1 93 ? -17.753 -7.871 24.966 1.00 70.25 93 LYS A CA 1
ATOM 754 C C . LYS A 1 93 ? -18.777 -8.810 25.623 1.00 70.25 93 LYS A C 1
ATOM 756 O O . LYS A 1 93 ? -18.508 -9.323 26.703 1.00 70.25 93 LYS A O 1
ATOM 761 N N . TYR A 1 94 ? -19.922 -9.039 24.979 1.00 71.25 94 TYR A N 1
ATOM 762 C CA . TYR A 1 94 ? -21.004 -9.887 25.496 1.00 71.25 94 TYR A CA 1
ATOM 763 C C . TYR A 1 94 ? -20.868 -11.363 25.101 1.00 71.25 94 TYR A C 1
ATOM 765 O O . TYR A 1 94 ? -21.574 -12.206 25.645 1.00 71.25 94 TYR A O 1
ATOM 773 N N . LEU A 1 95 ? -19.972 -11.670 24.159 1.00 77.38 95 LEU A N 1
ATOM 774 C CA . LEU A 1 95 ? -19.643 -13.034 23.736 1.00 77.38 95 LEU A CA 1
ATOM 775 C C . LEU A 1 95 ? -18.477 -13.627 24.540 1.00 77.38 95 LEU A C 1
ATOM 777 O O . LEU A 1 95 ? -18.238 -14.830 24.468 1.00 77.38 95 LEU A O 1
ATOM 781 N N . LEU A 1 96 ? -17.738 -12.799 25.285 1.00 71.94 96 LEU A N 1
ATOM 782 C CA . LEU A 1 96 ? -16.660 -13.266 26.149 1.00 71.94 96 LEU A CA 1
ATOM 783 C C . LEU A 1 96 ? -17.204 -13.817 27.480 1.00 71.94 96 LEU A C 1
ATOM 785 O O . LEU A 1 96 ? -18.192 -13.294 28.002 1.00 71.94 96 LEU A O 1
ATOM 789 N N . PRO A 1 97 ? -16.535 -14.829 28.067 1.00 76.12 97 PRO A N 1
ATOM 790 C CA . PRO A 1 97 ? -16.815 -15.271 29.430 1.00 76.12 97 PRO A CA 1
ATOM 791 C C . PRO A 1 97 ? -16.787 -14.086 30.403 1.00 76.12 97 PRO A C 1
ATOM 793 O O . PRO A 1 97 ? -15.999 -13.153 30.225 1.00 76.12 97 PRO A O 1
ATOM 796 N N . SER A 1 98 ? -17.626 -14.117 31.440 1.00 70.19 98 SER A N 1
ATOM 797 C CA . SER A 1 98 ? -17.814 -13.006 32.390 1.00 70.19 98 SER A CA 1
ATOM 798 C C . SER A 1 98 ? -16.513 -12.520 33.044 1.00 70.19 98 SER A C 1
ATOM 800 O O . SER A 1 98 ? -16.379 -11.331 33.328 1.00 70.19 98 SER A O 1
ATOM 802 N N . GLU A 1 99 ? -15.525 -13.402 33.193 1.00 70.88 99 GLU A N 1
ATOM 803 C CA . GLU A 1 99 ? -14.170 -13.090 33.672 1.00 70.88 99 GLU A CA 1
ATOM 804 C C . GLU A 1 99 ? -13.428 -12.090 32.767 1.00 70.88 99 GLU A C 1
ATOM 806 O O . GLU A 1 99 ? -12.682 -11.234 33.241 1.00 70.88 99 GLU A O 1
ATOM 811 N N . TYR A 1 100 ? -13.689 -12.134 31.459 1.00 60.84 100 TYR A N 1
ATOM 812 C CA . TYR A 1 100 ? -13.117 -11.234 30.458 1.00 60.84 100 TYR A CA 1
ATOM 813 C C . TYR A 1 100 ? -14.079 -10.117 30.039 1.00 60.84 100 TYR A C 1
ATOM 815 O O . TYR A 1 100 ? -13.673 -9.206 29.316 1.00 60.84 100 TYR A O 1
ATOM 823 N N . ALA A 1 101 ? -15.322 -10.106 30.526 1.00 59.12 101 ALA A N 1
ATOM 824 C CA . ALA A 1 101 ? -16.253 -8.998 30.304 1.00 59.12 101 ALA A CA 1
ATOM 825 C C . ALA A 1 101 ? -15.761 -7.686 30.952 1.00 59.12 101 ALA A C 1
ATOM 827 O O . ALA A 1 101 ? -16.184 -6.600 30.560 1.00 59.12 101 ALA A O 1
ATOM 828 N N . ALA A 1 102 ? -14.835 -7.760 31.913 1.00 61.00 102 ALA A N 1
ATOM 829 C CA . ALA A 1 102 ? -14.149 -6.600 32.479 1.00 61.00 102 ALA A CA 1
ATOM 830 C C . ALA A 1 102 ? -12.932 -6.131 31.653 1.00 61.00 102 ALA A C 1
ATOM 832 O O . ALA A 1 102 ? -12.383 -5.069 31.952 1.00 61.00 102 ALA A O 1
ATOM 833 N N . SER A 1 103 ? -12.507 -6.879 30.623 1.00 61.81 103 SER A N 1
AT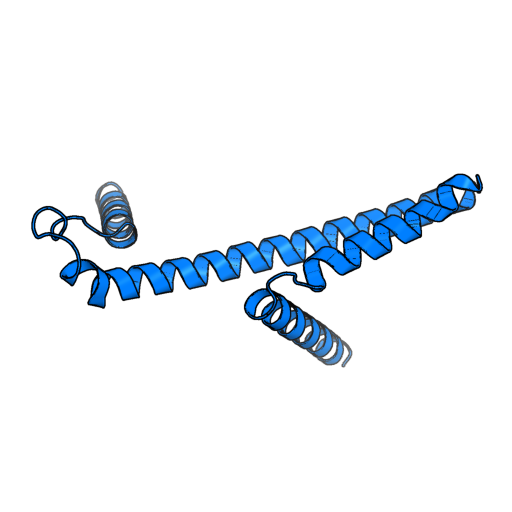OM 834 C CA . SER A 1 103 ? -11.367 -6.490 29.787 1.00 61.81 103 SER A CA 1
ATOM 835 C C . SER A 1 103 ? -11.698 -5.212 29.008 1.00 61.81 103 SER A C 1
ATOM 837 O O . SER A 1 103 ? -12.592 -5.150 28.165 1.00 61.81 103 SER A O 1
ATOM 839 N N . GLU A 1 104 ? -11.026 -4.127 29.387 1.00 62.00 104 GLU A N 1
ATOM 840 C CA . GLU A 1 104 ? -11.184 -2.812 28.780 1.00 62.00 104 GLU A CA 1
ATOM 841 C C . GLU A 1 104 ? -10.572 -2.841 27.370 1.00 62.00 104 GLU A C 1
ATOM 843 O O . GLU A 1 104 ? -9.433 -3.277 27.191 1.00 62.00 104 GLU A O 1
ATOM 848 N N . SER A 1 105 ? -11.313 -2.391 26.351 1.00 63.38 105 SER A N 1
ATOM 849 C CA . SER A 1 105 ? -10.796 -2.368 24.981 1.00 63.38 105 SER A CA 1
ATOM 850 C C . SER A 1 105 ? -9.566 -1.463 24.865 1.00 63.38 105 SER A C 1
ATOM 852 O O . SER A 1 105 ? -9.424 -0.456 25.569 1.00 63.38 105 SER A O 1
ATOM 854 N N . TYR A 1 106 ? -8.657 -1.800 23.945 1.00 63.06 106 TYR A N 1
ATOM 855 C CA . TYR A 1 106 ? -7.388 -1.084 23.765 1.00 63.06 106 TYR A CA 1
ATOM 856 C C . TYR A 1 106 ? -7.585 0.434 23.567 1.00 63.06 106 TYR A C 1
ATOM 858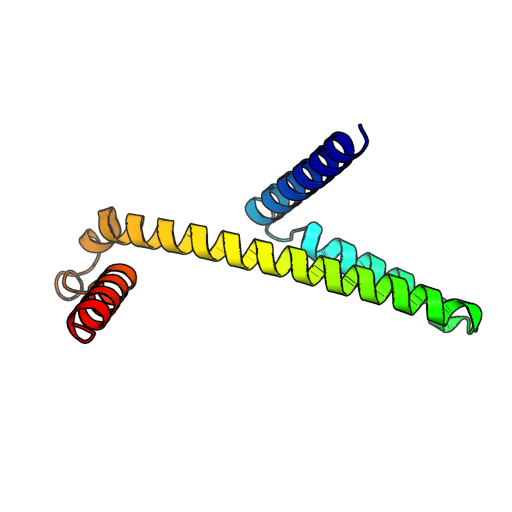 O O . TYR A 1 106 ? -6.818 1.249 24.091 1.00 63.06 106 TYR A O 1
ATOM 866 N N . LEU A 1 107 ? -8.666 0.842 22.887 1.00 60.16 107 LEU A N 1
ATOM 867 C CA . LEU A 1 107 ? -9.020 2.252 22.703 1.00 60.16 107 LEU A CA 1
ATOM 868 C C . LEU A 1 107 ? -9.517 2.938 23.979 1.00 60.16 107 LEU A C 1
ATOM 870 O O . LEU A 1 107 ? -9.232 4.125 24.161 1.00 60.16 107 LEU A O 1
ATOM 874 N N . ALA A 1 108 ? -10.247 2.243 24.853 1.00 67.31 108 ALA A N 1
ATOM 875 C CA . ALA A 1 108 ? -10.686 2.792 26.136 1.00 67.31 108 ALA A CA 1
ATOM 876 C C . ALA A 1 108 ? -9.478 3.045 27.056 1.00 67.31 108 ALA A C 1
ATOM 878 O O . ALA A 1 108 ? -9.294 4.173 27.536 1.00 67.31 108 ALA A O 1
ATOM 879 N N . HIS A 1 109 ? -8.551 2.084 27.125 1.00 69.19 109 HIS A N 1
ATOM 880 C CA . HIS A 1 109 ? -7.271 2.253 27.815 1.00 69.19 109 HIS A CA 1
ATOM 881 C C . HIS A 1 109 ? -6.441 3.417 27.228 1.00 69.19 109 HIS A C 1
ATOM 883 O O . HIS A 1 109 ? -5.923 4.271 27.960 1.00 69.19 109 HIS A O 1
ATOM 889 N N . GLN A 1 110 ? -6.362 3.535 25.895 1.00 71.94 110 GLN A N 1
ATOM 890 C CA . GLN A 1 110 ? -5.638 4.629 25.237 1.00 71.94 110 GLN A CA 1
ATOM 891 C C . GLN A 1 110 ? -6.276 6.006 25.510 1.00 71.94 110 GLN A C 1
ATOM 893 O O . GLN A 1 110 ? -5.556 6.977 25.776 1.00 71.94 110 GLN A O 1
ATOM 898 N N . ARG A 1 111 ? -7.615 6.116 25.507 1.00 74.00 111 ARG A N 1
ATOM 899 C CA . ARG A 1 111 ? -8.335 7.353 25.872 1.00 74.00 111 ARG A CA 1
ATOM 900 C C . ARG A 1 111 ? -8.066 7.750 27.318 1.00 74.00 111 ARG A C 1
ATOM 902 O O . ARG A 1 111 ? -7.785 8.925 27.572 1.00 74.00 111 ARG A O 1
ATOM 909 N N . ARG A 1 112 ? -8.086 6.789 28.246 1.00 73.31 112 ARG A N 1
ATOM 910 C CA . ARG A 1 112 ? -7.754 7.023 29.658 1.00 73.31 112 ARG A CA 1
ATOM 911 C C . ARG A 1 112 ? -6.331 7.559 29.800 1.00 73.31 112 ARG A C 1
ATOM 913 O O . ARG A 1 112 ? -6.130 8.588 30.444 1.00 73.31 112 ARG A O 1
ATOM 920 N N . ARG A 1 113 ? -5.362 6.956 29.104 1.00 77.56 113 ARG A N 1
ATOM 921 C CA . ARG A 1 113 ? -3.962 7.410 29.099 1.00 77.56 113 ARG A CA 1
ATOM 922 C C . ARG A 1 113 ? -3.801 8.834 28.555 1.00 77.56 113 ARG A C 1
ATOM 924 O O . ARG A 1 113 ? -3.055 9.627 29.127 1.00 77.56 113 ARG A O 1
ATOM 931 N N . HIS A 1 114 ? -4.514 9.196 27.486 1.00 78.44 114 HIS A N 1
ATOM 932 C CA . HIS A 1 114 ? -4.510 10.572 26.973 1.00 78.44 114 HIS A CA 1
ATOM 933 C C . HIS A 1 114 ? -5.163 11.570 27.937 1.00 78.44 114 HIS A C 1
ATOM 935 O O . HIS A 1 114 ? -4.664 12.688 28.067 1.00 78.44 114 HIS A O 1
ATOM 941 N N . ARG A 1 115 ? -6.244 11.180 28.624 1.00 78.31 115 ARG A N 1
ATOM 942 C CA . ARG A 1 115 ? -6.903 12.016 29.637 1.00 78.31 115 ARG A CA 1
ATOM 943 C C . ARG A 1 115 ? -5.972 12.286 30.817 1.00 78.31 115 ARG A C 1
ATOM 945 O O . ARG A 1 115 ? -5.816 13.439 31.201 1.00 78.31 115 ARG A O 1
ATOM 952 N N . LEU A 1 116 ? -5.289 11.252 31.309 1.00 79.50 116 LEU A N 1
ATOM 953 C CA . LEU A 1 116 ? -4.300 11.369 32.383 1.00 79.50 116 LEU A CA 1
ATOM 954 C C . LEU A 1 116 ? -3.150 12.306 31.989 1.00 79.50 116 LEU A C 1
ATOM 956 O O . LEU A 1 116 ? -2.865 13.246 32.716 1.00 79.50 116 LEU A O 1
ATOM 960 N N . ARG A 1 117 ? -2.586 12.162 30.781 1.00 79.06 117 ARG A N 1
ATOM 961 C CA . ARG A 1 117 ? -1.534 13.071 30.279 1.00 79.06 117 ARG A CA 1
ATOM 962 C C . ARG A 1 117 ? -1.956 14.544 30.193 1.00 79.06 117 ARG A C 1
ATOM 964 O O . ARG A 1 117 ? -1.095 15.413 30.265 1.00 79.06 117 ARG A O 1
ATOM 971 N N . ARG A 1 118 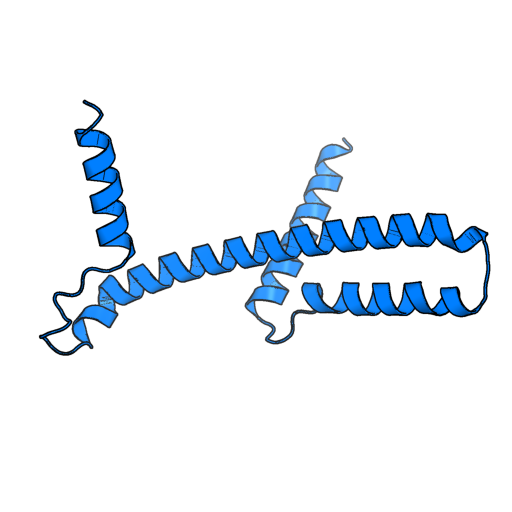? -3.248 14.834 29.991 1.00 77.62 118 ARG A N 1
ATOM 972 C CA . ARG A 1 118 ? -3.773 16.213 29.990 1.00 77.62 118 ARG A CA 1
ATOM 973 C C . ARG A 1 118 ? -3.942 16.771 31.400 1.00 77.62 118 ARG A C 1
ATOM 975 O O . ARG A 1 118 ? -3.781 17.970 31.575 1.00 77.62 118 ARG A O 1
ATOM 982 N N . LEU A 1 119 ? -4.264 15.916 32.369 1.00 75.88 119 LEU A N 1
ATOM 983 C CA . LEU A 1 119 ? -4.415 16.302 33.771 1.00 75.88 119 LEU A CA 1
ATOM 984 C C . LEU A 1 119 ? -3.058 16.533 34.441 1.00 75.88 119 LEU A C 1
ATOM 986 O O . LEU A 1 119 ? -2.928 17.491 35.177 1.00 75.88 119 LEU A O 1
ATOM 990 N N . THR A 1 120 ? -2.033 15.738 34.121 1.00 75.75 120 THR A N 1
ATOM 991 C CA . THR A 1 120 ? -0.667 15.907 34.664 1.00 75.75 120 THR A CA 1
ATOM 992 C C . THR A 1 120 ? 0.090 17.113 34.082 1.00 75.75 120 THR A C 1
ATOM 994 O O . THR A 1 120 ? 1.181 17.430 34.535 1.00 75.75 120 THR A O 1
ATOM 997 N N . ARG A 1 121 ? -0.437 17.763 33.035 1.00 64.62 121 ARG A N 1
ATOM 998 C CA . ARG A 1 121 ? 0.148 18.972 32.421 1.00 64.62 121 ARG A CA 1
ATOM 999 C C . ARG A 1 121 ? -0.506 20.279 32.891 1.00 64.62 121 ARG A C 1
ATOM 1001 O O . ARG A 1 121 ? -0.125 21.334 32.389 1.00 64.62 121 ARG A O 1
ATOM 1008 N N . ARG A 1 122 ? -1.507 20.201 33.765 1.00 51.97 122 ARG A N 1
ATOM 1009 C CA . ARG A 1 122 ? -2.079 21.344 34.483 1.00 51.97 122 ARG A CA 1
ATOM 1010 C C . ARG A 1 122 ? -1.543 21.342 35.902 1.00 51.97 122 ARG A C 1
ATOM 1012 O O . ARG A 1 122 ? -1.400 22.458 36.430 1.00 51.97 122 ARG A O 1
#

Secondary structure (DSSP, 8-state):
--HHHHHHHHHHHHHHHHHHHHH-SS-HHHHHHHHHHHHHHGGGGG--TTHHHHHHHHHHHHHHHHHHHHHHHHHHHHHHHHHHHHHIIIIIHHHS-TTTTT---HHHHHHHHHHHHHHTT-

Sequence (122 aa):
MATTARTGVYRRVRRWVDHDLAHHWRPISLFGPLVLAALAMMPLRFGTDAFFPVLGTVLTLFCAWNAFVLWRVARIIRAVSIKGDREFDRYGKYLLPSEYAASESYLAHQRRRHRLRRLTRR

Radius of gyration: 22.98 Å; chains: 1; bounding box: 47×41×57 Å

Organism: NCBI:txid871741

pLDDT: mean 75.88, std 8.96, range [47.97, 89.38]

Foldseek 3Di:
DPPVVVVVVVVVVVVQLLVQVVPDPDRCLQCVLVVVLVVLCVCVVVPDPVSVVVNVVSVVVSVVSNVVSVVSVVVVVVVVVVVVLVCCVVPVLVVDDPVCVPPDGPVRVVVVVVVVVVVVVD